Protein AF-A0A9D7DJP0-F1 (afdb_monomer)

Solvent-accessible surface area (backbone atoms only — not comparable to full-atom values): 9164 Å² total; per-residue (Å²): 122,48,80,48,80,41,56,18,75,50,43,49,43,42,67,31,44,52,49,51,53,54,61,50,58,82,46,69,90,54,54,75,46,81,46,74,53,59,46,40,63,46,63,61,54,50,49,52,38,52,51,29,46,72,71,71,41,86,41,62,68,62,51,50,53,52,50,52,54,54,51,52,31,42,50,71,71,42,70,82,45,60,65,61,53,50,52,54,49,52,53,50,54,51,51,50,56,60,66,70,45,70,83,82,72,83,75,58,67,60,60,53,51,56,53,48,53,57,45,72,77,41,78,82,67,90,51,82,72,58,61,59,59,50,58,69,54,58,77,65,64,82,78,77,87,81,84,87,83,83,85,135

Nearest PDB structures (foldseek):
  2cdq-assembly1_B  TM=8.335E-01  e=1.047E-03  Arabidopsis thaliana

Radius of gyration: 22.91 Å; Cα contacts (8 Å, |Δi|>4): 93; chains: 1; bounding box: 60×62×47 Å

Sequence (152 aa):
MKVFKFGGASVKDAAGVRNLAGVLRHFASDDLLIVVSAMGKTTNALEEVVWAHAEGRSTREMLERLRASHLSVLAEVAPVDVAAAAELVLHFDRLSAVLGKGPSGMSIGTTIRSFHRARLEHPDRGCASEAYRHSEHMDRCTHRGADGQHLP

Mean predicted aligned error: 12.78 Å

Secondary structure (DSSP, 8-state):
-EEEEE-GGGGSSHHHHHHHHHHHHTTTTS-EEEEEPPSTTHHHHHHHHHHHHHTT---HHHHHHHHHHHHHHHHHH-TT-HHHHHHHHHHHHHHHHHHHS---SSSHHHHHHHHHHHHHH-TT---HHHHHHHHHHHTTGGG---------

pLDDT: mean 79.16, std 23.85, range [32.12, 98.19]

Structure (mmCIF, N/CA/C/O backbone):
data_AF-A0A9D7DJP0-F1
#
_entry.id   AF-A0A9D7DJP0-F1
#
loop_
_atom_site.group_PDB
_atom_site.id
_atom_site.type_symbol
_atom_site.label_atom_id
_atom_site.label_alt_id
_atom_site.label_comp_id
_atom_site.label_asym_id
_atom_site.label_entity_id
_atom_site.label_seq_id
_atom_site.pdbx_PDB_ins_code
_atom_site.Cartn_x
_atom_site.Cartn_y
_atom_site.Cartn_z
_atom_site.occupancy
_atom_site.B_iso_or_equiv
_atom_site.auth_seq_id
_atom_site.auth_comp_id
_atom_site.auth_asym_id
_atom_site.auth_atom_id
_atom_site.pdbx_PDB_model_num
ATOM 1 N N . MET A 1 1 ? -13.789 17.279 16.043 1.00 91.44 1 MET A N 1
ATOM 2 C CA . MET A 1 1 ? -12.851 16.669 15.091 1.00 91.44 1 MET A CA 1
ATOM 3 C C . MET A 1 1 ? -11.490 16.407 15.723 1.00 91.44 1 MET A C 1
ATOM 5 O O . MET A 1 1 ? -10.846 17.347 16.179 1.00 91.44 1 MET A O 1
ATOM 9 N N . LYS A 1 2 ? -11.051 15.146 15.755 1.00 94.88 2 LYS A N 1
ATOM 10 C CA . LYS A 1 2 ? -9.689 14.721 16.110 1.00 94.88 2 LYS A CA 1
ATOM 11 C C . LYS A 1 2 ? -8.992 14.186 14.865 1.00 94.88 2 LYS A C 1
ATOM 13 O O . LYS A 1 2 ? -9.590 13.441 14.094 1.00 94.88 2 LYS A O 1
ATOM 18 N N . VAL A 1 3 ? -7.726 14.551 14.686 1.00 96.50 3 VAL A N 1
ATOM 19 C CA . VAL A 1 3 ? -6.928 14.138 13.527 1.00 96.50 3 VAL A CA 1
ATOM 20 C C . VAL A 1 3 ? -5.812 13.210 13.985 1.00 96.50 3 VAL A C 1
ATOM 22 O O . VAL A 1 3 ? -4.995 13.591 14.822 1.00 96.50 3 VAL A O 1
ATOM 25 N N . PHE A 1 4 ? -5.755 12.009 13.415 1.00 96.88 4 PHE A N 1
ATOM 26 C CA . PHE A 1 4 ? -4.680 11.046 13.644 1.00 96.88 4 PHE A CA 1
ATOM 27 C C . PHE A 1 4 ? -3.859 10.860 12.372 1.00 96.88 4 PHE A C 1
ATOM 29 O O . PHE A 1 4 ? -4.413 10.687 11.287 1.00 96.88 4 PHE A O 1
ATOM 36 N N . LYS A 1 5 ? -2.529 10.852 12.505 1.00 96.88 5 LYS A N 1
ATOM 37 C CA . LYS A 1 5 ? -1.609 10.521 11.414 1.00 96.88 5 LYS A CA 1
ATOM 38 C C . LYS A 1 5 ? -0.767 9.310 11.787 1.00 96.88 5 LYS A C 1
ATOM 40 O O . LYS A 1 5 ? -0.080 9.331 12.805 1.00 96.88 5 LYS A O 1
ATOM 45 N N . PHE A 1 6 ? -0.757 8.303 10.921 1.00 96.31 6 PHE A N 1
ATOM 46 C CA . PHE A 1 6 ? 0.048 7.095 11.082 1.00 96.31 6 PHE A CA 1
ATOM 47 C C . PHE A 1 6 ? 1.079 6.987 9.957 1.00 96.31 6 PHE A C 1
ATOM 49 O O . PHE A 1 6 ? 0.751 7.048 8.769 1.00 96.31 6 PHE A O 1
ATOM 56 N N . GLY A 1 7 ? 2.349 6.857 10.342 1.00 95.94 7 GLY A N 1
ATOM 57 C CA . GLY A 1 7 ? 3.448 6.624 9.406 1.00 95.94 7 GLY A CA 1
ATOM 58 C C . GLY A 1 7 ? 3.517 5.165 8.952 1.00 95.94 7 GLY A C 1
ATOM 59 O O . GLY A 1 7 ? 2.887 4.290 9.544 1.00 95.94 7 GLY A O 1
ATOM 60 N N . GLY A 1 8 ? 4.340 4.881 7.939 1.00 94.56 8 GLY A N 1
ATOM 61 C CA . GLY A 1 8 ? 4.431 3.539 7.349 1.00 94.56 8 GLY A CA 1
ATOM 62 C C . GLY A 1 8 ? 4.851 2.440 8.329 1.00 94.56 8 GLY A C 1
ATOM 63 O O . GLY A 1 8 ? 4.370 1.315 8.226 1.00 94.56 8 GLY A O 1
ATOM 64 N N . ALA A 1 9 ? 5.675 2.758 9.333 1.00 93.88 9 ALA A N 1
ATOM 65 C CA . ALA A 1 9 ? 6.072 1.801 10.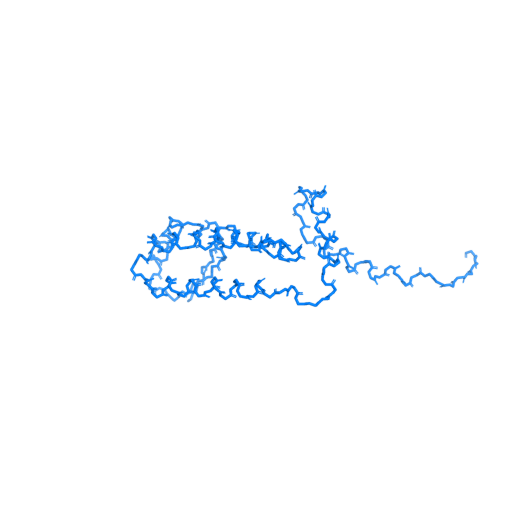367 1.00 93.88 9 ALA A CA 1
ATOM 66 C C . ALA A 1 9 ? 4.889 1.314 11.223 1.00 93.88 9 ALA A C 1
ATOM 68 O O . ALA A 1 9 ? 4.872 0.155 11.631 1.00 93.88 9 ALA A O 1
ATOM 69 N N . SER A 1 10 ? 3.899 2.179 11.465 1.00 94.88 10 SER A N 1
ATOM 70 C CA . SER A 1 10 ? 2.709 1.864 12.265 1.00 94.88 10 SER A CA 1
ATOM 71 C C . SER A 1 10 ? 1.730 0.943 11.538 1.00 94.88 10 SER A C 1
ATOM 73 O O . SER A 1 10 ? 0.914 0.301 12.184 1.00 94.88 10 SER A O 1
ATOM 75 N N . VAL A 1 11 ? 1.817 0.868 10.209 1.00 95.38 11 VAL A N 1
ATOM 76 C CA . VAL A 1 11 ? 0.925 0.068 9.357 1.00 95.38 11 VAL A CA 1
ATOM 77 C C . VAL A 1 11 ? 1.675 -1.003 8.565 1.00 95.38 11 VAL A C 1
ATOM 79 O O . VAL A 1 11 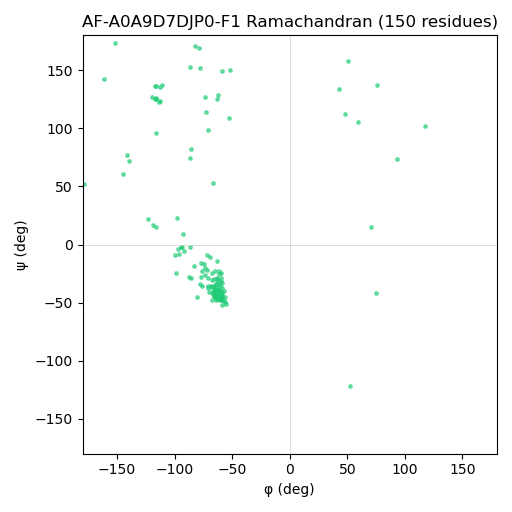? 1.138 -1.505 7.592 1.00 95.38 11 VAL A O 1
ATOM 82 N N . LYS A 1 12 ? 2.919 -1.340 8.947 1.00 95.12 12 LYS A N 1
ATOM 83 C CA . LYS A 1 12 ? 3.835 -2.192 8.159 1.00 95.12 12 LYS A CA 1
ATOM 84 C C . LYS A 1 12 ? 3.402 -3.658 8.014 1.00 95.12 12 LYS A C 1
ATOM 86 O O . LYS A 1 12 ? 3.873 -4.329 7.103 1.00 95.12 12 LYS A O 1
ATOM 91 N N . ASP A 1 13 ? 2.600 -4.151 8.951 1.00 97.56 13 ASP A N 1
ATOM 92 C CA . ASP A 1 13 ? 2.160 -5.539 9.058 1.00 97.56 13 ASP A CA 1
ATOM 93 C C . ASP A 1 13 ? 0.788 -5.612 9.749 1.00 97.56 13 ASP A C 1
ATOM 95 O O . ASP A 1 13 ? 0.259 -4.612 10.250 1.00 97.56 13 ASP A O 1
ATOM 99 N N . ALA A 1 14 ? 0.202 -6.809 9.783 1.00 97.81 14 ALA A N 1
ATOM 100 C CA . ALA A 1 14 ? -1.117 -7.028 10.359 1.00 97.81 14 ALA A CA 1
ATOM 101 C C . ALA A 1 14 ? -1.186 -6.688 11.858 1.00 97.81 14 ALA A C 1
ATOM 103 O O . ALA A 1 14 ? -2.209 -6.193 12.332 1.00 97.81 14 ALA A O 1
ATOM 104 N N . ALA A 1 15 ? -0.109 -6.912 12.617 1.00 97.88 15 ALA A N 1
ATOM 105 C CA . ALA A 1 15 ? -0.053 -6.536 14.028 1.00 97.88 15 ALA A CA 1
ATOM 106 C C . ALA A 1 15 ? -0.103 -5.009 14.199 1.00 97.88 15 ALA A C 1
ATOM 108 O O . ALA A 1 15 ? -0.870 -4.508 15.021 1.00 97.88 15 ALA A O 1
ATOM 109 N N . GLY A 1 16 ? 0.639 -4.261 13.378 1.00 97.12 16 GLY A N 1
ATOM 110 C CA . GLY A 1 16 ? 0.599 -2.800 13.332 1.00 97.12 16 GLY A CA 1
ATOM 111 C C . GLY A 1 16 ? -0.797 -2.263 13.017 1.00 97.12 16 GLY A C 1
ATOM 112 O O . GLY A 1 16 ? -1.313 -1.417 13.748 1.00 97.12 16 GLY A O 1
ATOM 113 N N . VAL A 1 17 ? -1.460 -2.821 12.000 1.00 97.12 17 VAL A N 1
ATOM 114 C CA . VAL A 1 17 ? -2.834 -2.438 11.628 1.00 97.12 17 VAL A CA 1
ATOM 115 C C . VAL A 1 17 ? -3.832 -2.735 12.757 1.00 97.12 17 VAL A C 1
ATOM 117 O O . VAL A 1 17 ? -4.653 -1.879 13.091 1.00 97.12 17 VAL A O 1
ATOM 120 N N . ARG A 1 18 ? -3.745 -3.905 13.408 1.00 97.81 18 ARG A N 1
ATOM 121 C CA . ARG A 1 18 ? -4.600 -4.248 14.562 1.00 97.81 18 ARG A CA 1
ATOM 122 C C . ARG A 1 18 ? -4.355 -3.319 15.754 1.00 97.81 18 ARG A C 1
ATOM 124 O O . ARG A 1 18 ? -5.314 -2.920 16.415 1.00 97.81 18 ARG A O 1
ATOM 131 N N . ASN A 1 19 ? -3.102 -2.940 16.008 1.00 97.19 19 ASN A N 1
ATOM 132 C CA . ASN A 1 19 ? -2.751 -1.988 17.063 1.00 97.19 19 ASN A CA 1
ATOM 133 C C . ASN A 1 19 ? -3.315 -0.596 16.773 1.00 97.19 19 ASN A C 1
ATOM 135 O O . ASN A 1 19 ? -3.918 0.012 17.655 1.00 97.19 19 ASN A O 1
ATOM 139 N N . LEU A 1 20 ? -3.183 -0.121 15.531 1.00 96.19 20 LEU A N 1
ATOM 140 C CA . LEU A 1 20 ? -3.787 1.127 15.072 1.00 96.19 20 LEU A CA 1
ATOM 141 C C . LEU A 1 20 ? -5.304 1.104 15.296 1.00 96.19 20 LEU A C 1
ATOM 143 O O . LEU A 1 20 ? -5.842 2.020 15.917 1.00 96.19 20 LEU A O 1
ATOM 147 N N . ALA A 1 21 ? -5.989 0.038 14.873 1.00 95.81 21 ALA A N 1
ATOM 148 C CA . ALA A 1 21 ? -7.422 -0.127 15.115 1.00 95.81 21 ALA A CA 1
ATOM 149 C C . ALA A 1 21 ? -7.757 -0.129 16.620 1.00 95.81 21 ALA A C 1
ATOM 151 O O . ALA A 1 21 ? -8.754 0.456 17.036 1.00 95.81 21 ALA A O 1
ATOM 152 N N . GLY A 1 22 ? -6.904 -0.735 17.452 1.00 96.94 22 GLY A N 1
ATOM 153 C CA . GLY A 1 22 ? -6.995 -0.683 18.911 1.00 96.94 22 GLY A CA 1
ATOM 154 C C . GLY A 1 22 ? -6.972 0.738 19.467 1.00 96.94 22 GLY A C 1
ATOM 155 O O . GLY A 1 22 ? -7.858 1.091 20.240 1.00 96.94 22 GLY A O 1
ATOM 156 N N . VAL A 1 23 ? -6.022 1.562 19.022 1.00 95.38 23 VAL A N 1
ATOM 157 C CA . VAL A 1 23 ? -5.933 2.978 19.411 1.00 95.38 23 VAL A CA 1
ATOM 158 C C . VAL A 1 23 ? -7.204 3.727 19.019 1.00 95.38 23 VAL A C 1
ATOM 160 O O . VAL A 1 23 ? -7.778 4.429 19.847 1.00 95.38 23 VAL A O 1
ATOM 163 N N . LEU A 1 24 ? -7.679 3.545 17.784 1.00 96.25 24 LEU A N 1
ATOM 164 C CA . LEU A 1 24 ? -8.854 4.257 17.276 1.00 96.25 24 LEU A CA 1
ATOM 165 C C . LEU A 1 24 ? -10.152 3.890 18.007 1.00 96.25 24 LEU A C 1
ATOM 167 O O . LEU A 1 24 ? -11.022 4.745 18.155 1.00 96.25 24 LEU A O 1
ATOM 171 N N . ARG A 1 25 ? -10.279 2.660 18.525 1.00 96.00 25 ARG A N 1
ATOM 172 C CA . ARG A 1 25 ? -11.458 2.242 19.306 1.00 96.00 25 ARG A CA 1
ATOM 173 C C . ARG A 1 25 ? -11.682 3.082 20.564 1.00 96.00 25 ARG A C 1
ATOM 175 O O . ARG A 1 25 ? -12.829 3.260 20.958 1.00 96.00 25 ARG A O 1
ATOM 182 N N . HIS A 1 26 ? -10.629 3.642 21.161 1.00 96.38 26 HIS A N 1
ATOM 183 C CA . HIS A 1 26 ? -10.761 4.543 22.314 1.00 96.38 26 HIS A CA 1
ATOM 184 C C . HIS A 1 26 ? -11.401 5.896 21.969 1.00 96.38 26 HIS A C 1
ATOM 186 O O . HIS A 1 26 ? -11.759 6.647 22.871 1.00 96.38 26 HIS A O 1
ATOM 192 N N . PHE A 1 27 ? -11.561 6.193 20.679 1.00 95.75 27 PHE A N 1
ATOM 193 C CA . PHE A 1 27 ? -12.105 7.446 20.166 1.00 95.75 27 PHE A CA 1
ATOM 194 C C . PHE A 1 27 ? -13.333 7.213 19.272 1.00 95.75 27 PHE A C 1
ATOM 196 O O . PHE A 1 27 ? -13.671 8.059 18.453 1.00 95.75 27 PHE A O 1
ATOM 203 N N . ALA A 1 28 ? -14.011 6.066 19.408 1.00 90.81 28 ALA A N 1
ATOM 204 C CA . ALA A 1 28 ? -15.113 5.670 18.526 1.00 90.81 28 ALA A CA 1
ATOM 205 C C . ALA A 1 28 ? -16.328 6.624 18.550 1.00 90.81 28 ALA A C 1
ATOM 207 O O . ALA A 1 28 ? -17.104 6.636 17.600 1.00 90.81 28 ALA A O 1
ATOM 208 N N . SER A 1 29 ? -16.502 7.407 19.620 1.00 94.81 29 SER A N 1
ATOM 209 C CA . SER A 1 29 ? -17.557 8.425 19.745 1.00 94.81 29 SER A CA 1
ATOM 210 C C . SER A 1 29 ? -17.131 9.820 19.280 1.00 94.81 29 SER A C 1
ATOM 212 O O . SER A 1 29 ? -17.943 10.742 19.301 1.00 94.81 29 SER A O 1
ATOM 214 N N . ASP A 1 30 ? -15.859 10.006 18.926 1.00 95.56 30 ASP A N 1
ATOM 215 C CA . ASP A 1 30 ? -15.355 11.274 18.418 1.00 95.56 30 ASP A CA 1
ATOM 216 C C . ASP A 1 30 ? -15.553 11.368 16.901 1.00 95.56 30 ASP A C 1
ATOM 218 O O . ASP A 1 30 ? -15.527 10.383 16.170 1.00 95.56 30 ASP A O 1
ATOM 222 N N . ASP A 1 31 ? -15.672 12.595 16.411 1.00 96.50 31 ASP A N 1
ATOM 223 C CA . ASP A 1 31 ? -15.524 12.902 14.992 1.00 96.50 31 ASP A CA 1
ATOM 224 C C . ASP A 1 31 ? -14.037 12.791 14.594 1.00 96.50 31 ASP A C 1
ATOM 226 O O . ASP A 1 31 ? -13.210 13.557 15.107 1.00 96.50 31 ASP A O 1
ATOM 230 N N . LEU A 1 32 ? -13.690 11.825 13.733 1.00 96.44 32 LEU A N 1
ATOM 231 C CA . LEU A 1 32 ? -12.312 11.428 13.414 1.00 96.44 32 LEU A CA 1
ATOM 232 C C . LEU A 1 32 ? -11.925 11.684 11.949 1.00 96.44 32 LEU A C 1
ATOM 234 O O . LEU A 1 32 ? -12.625 11.276 11.028 1.00 96.44 32 LEU A O 1
ATOM 238 N N . LEU A 1 33 ? -10.719 12.223 11.742 1.00 96.75 33 LEU A N 1
ATOM 239 C CA . LEU A 1 33 ? -10.001 12.212 10.464 1.00 96.75 33 LEU A CA 1
ATOM 240 C C . LEU A 1 33 ? -8.710 11.397 10.609 1.00 96.75 33 LEU A C 1
ATOM 242 O O . LEU A 1 33 ? -7.887 11.673 11.483 1.00 96.75 33 LEU A O 1
ATOM 246 N N . ILE A 1 34 ? -8.510 10.411 9.735 1.00 96.50 34 ILE A N 1
ATOM 247 C CA . ILE A 1 34 ? -7.353 9.511 9.780 1.00 96.50 34 ILE A CA 1
ATOM 248 C C . ILE A 1 34 ? -6.527 9.684 8.507 1.00 96.50 34 ILE A C 1
ATOM 250 O O . ILE A 1 34 ? -7.032 9.534 7.399 1.00 96.50 34 ILE A O 1
ATOM 254 N N . VAL A 1 35 ? -5.237 9.966 8.674 1.00 97.38 35 VAL A N 1
ATOM 255 C CA . VAL A 1 35 ? -4.260 10.079 7.589 1.00 97.38 35 VAL A CA 1
ATOM 256 C C . VAL A 1 35 ? -3.250 8.945 7.717 1.00 97.38 35 VAL A C 1
ATOM 258 O O . VAL A 1 35 ? -2.563 8.825 8.732 1.00 97.38 35 VAL A O 1
ATOM 261 N N . VAL A 1 36 ? -3.121 8.126 6.676 1.00 96.38 36 VAL A N 1
ATOM 262 C CA . VAL A 1 36 ? -2.171 7.006 6.631 1.00 96.38 36 VAL A CA 1
ATOM 263 C C . VAL A 1 36 ? -1.147 7.216 5.522 1.00 96.38 36 VAL A C 1
ATOM 265 O O . VAL A 1 36 ? -1.478 7.639 4.419 1.00 96.38 36 VAL A O 1
ATOM 268 N N . SER A 1 37 ? 0.122 6.950 5.828 1.00 96.31 37 SER A N 1
ATOM 269 C CA . SER A 1 37 ? 1.168 6.804 4.807 1.00 96.31 37 SER A CA 1
ATOM 270 C C . SER A 1 37 ? 1.161 5.391 4.215 1.00 96.31 37 SER A C 1
ATOM 272 O O . SER A 1 37 ? 0.496 4.498 4.737 1.00 96.31 37 SER A O 1
ATOM 274 N N . ALA A 1 38 ? 1.933 5.174 3.147 1.00 95.94 38 ALA A N 1
ATOM 275 C CA . ALA A 1 38 ? 2.114 3.845 2.568 1.00 95.94 38 ALA A CA 1
ATOM 276 C C . ALA A 1 38 ? 2.697 2.847 3.588 1.00 95.94 38 ALA A C 1
ATOM 278 O O . ALA A 1 38 ? 3.475 3.217 4.470 1.00 95.94 38 ALA A O 1
ATOM 279 N N . MET A 1 39 ? 2.335 1.573 3.440 1.00 94.81 39 MET A N 1
ATOM 280 C CA . MET A 1 39 ? 2.711 0.492 4.350 1.00 94.81 39 MET A CA 1
ATOM 281 C C . MET A 1 39 ? 4.227 0.254 4.390 1.00 94.81 39 MET A C 1
ATOM 283 O O . MET A 1 39 ? 4.845 -0.011 3.362 1.00 94.81 39 MET A O 1
ATOM 287 N N . GLY A 1 40 ? 4.844 0.285 5.574 1.00 93.06 40 GLY A N 1
ATOM 288 C CA . GLY A 1 40 ? 6.253 -0.077 5.755 1.00 93.06 40 GLY A CA 1
ATOM 289 C C . GLY A 1 40 ? 7.201 0.677 4.811 1.00 93.06 40 GLY A C 1
ATOM 290 O O . GLY A 1 40 ? 7.250 1.903 4.820 1.00 93.06 40 GLY A O 1
ATOM 291 N N . LYS A 1 41 ? 7.963 -0.068 3.999 1.00 94.38 41 LYS A N 1
ATOM 292 C CA . LYS A 1 41 ? 8.902 0.464 2.990 1.00 94.38 41 LYS A CA 1
ATOM 293 C C . LYS A 1 41 ? 8.316 0.487 1.568 1.00 94.38 41 LYS A C 1
ATOM 295 O O . LYS A 1 41 ? 9.073 0.480 0.602 1.00 94.38 41 LYS A O 1
ATOM 300 N N . THR A 1 42 ? 6.988 0.503 1.426 1.00 96.88 42 THR A N 1
ATOM 301 C CA . THR A 1 42 ? 6.314 0.450 0.115 1.00 96.88 42 THR A CA 1
ATOM 302 C C . THR A 1 42 ? 6.756 1.579 -0.814 1.00 96.88 42 THR A C 1
ATOM 304 O O . THR A 1 42 ? 7.005 1.316 -1.984 1.00 96.88 42 THR A O 1
ATOM 307 N N . THR A 1 43 ? 6.944 2.804 -0.307 1.00 96.69 43 THR A N 1
ATOM 308 C CA . THR A 1 43 ? 7.443 3.922 -1.127 1.00 96.69 43 THR A CA 1
ATOM 309 C C . THR A 1 43 ? 8.818 3.620 -1.722 1.00 96.69 43 THR A C 1
ATOM 311 O O . THR A 1 43 ? 8.988 3.740 -2.927 1.00 96.69 43 THR A O 1
ATOM 314 N N . ASN A 1 44 ? 9.767 3.133 -0.916 1.00 96.38 44 ASN A N 1
ATOM 315 C CA . ASN A 1 44 ? 11.111 2.791 -1.391 1.00 96.38 44 ASN A CA 1
ATOM 316 C C . ASN A 1 44 ? 11.069 1.670 -2.442 1.00 96.38 44 ASN A C 1
ATOM 318 O O . ASN A 1 44 ? 11.750 1.741 -3.457 1.00 96.38 44 ASN A O 1
ATOM 322 N N . ALA A 1 45 ? 10.241 0.648 -2.220 1.00 96.94 45 ALA A N 1
ATOM 323 C CA . ALA A 1 45 ? 10.084 -0.445 -3.176 1.00 96.94 45 ALA A CA 1
ATOM 324 C C . ALA A 1 45 ? 9.447 0.028 -4.498 1.00 96.94 45 ALA A C 1
ATOM 326 O O . ALA A 1 45 ? 9.829 -0.432 -5.570 1.00 96.94 45 ALA A O 1
ATOM 327 N N . LEU A 1 46 ? 8.504 0.972 -4.447 1.00 97.25 46 LEU A N 1
ATOM 328 C CA . LEU A 1 46 ? 7.945 1.591 -5.651 1.00 97.25 46 LEU A CA 1
ATOM 329 C C . LEU A 1 46 ? 8.971 2.476 -6.371 1.00 97.25 46 LEU A C 1
ATOM 331 O O . LEU A 1 46 ? 8.990 2.483 -7.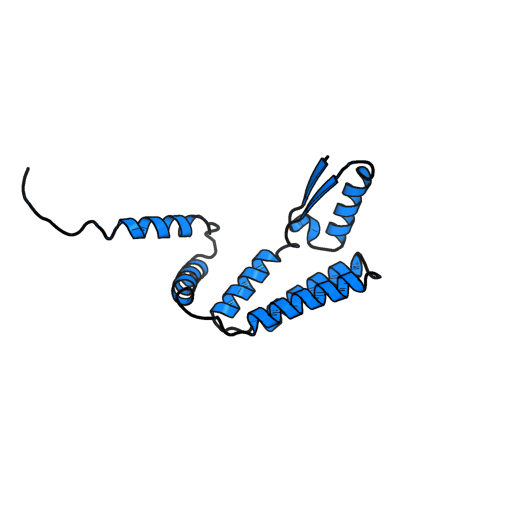599 1.00 97.25 46 LEU A O 1
ATOM 335 N N . GLU A 1 47 ? 9.854 3.171 -5.649 1.00 97.00 47 GLU A N 1
ATOM 336 C CA . GLU A 1 47 ? 10.986 3.875 -6.264 1.00 97.00 47 GLU A CA 1
ATOM 337 C C . GLU A 1 47 ? 11.883 2.896 -7.034 1.00 97.00 47 GLU A C 1
ATOM 339 O O . GLU A 1 47 ? 12.206 3.149 -8.192 1.00 97.00 47 GLU A O 1
ATOM 344 N N . GLU A 1 48 ? 12.230 1.746 -6.448 1.00 96.00 48 GLU A N 1
ATOM 345 C CA . GLU A 1 48 ? 13.008 0.694 -7.124 1.00 96.00 48 GLU A CA 1
ATOM 346 C C . GLU A 1 48 ? 12.316 0.178 -8.397 1.00 96.00 48 GLU A C 1
ATOM 348 O O . GLU A 1 48 ? 12.971 0.007 -9.429 1.00 96.00 48 GLU A O 1
ATOM 353 N N . VAL A 1 49 ? 10.990 -0.000 -8.361 1.00 96.25 49 VAL A N 1
ATOM 354 C CA . VAL A 1 49 ? 10.183 -0.369 -9.537 1.00 96.25 49 VAL A CA 1
ATOM 355 C C . VAL A 1 49 ? 10.282 0.690 -10.636 1.00 96.25 49 VAL A C 1
ATOM 357 O O . VAL A 1 49 ? 10.472 0.342 -11.803 1.00 96.25 49 VAL A O 1
ATOM 360 N N . VAL A 1 50 ? 10.172 1.972 -10.281 1.00 95.19 50 VAL A N 1
ATOM 361 C CA . VAL A 1 50 ? 10.278 3.085 -11.235 1.00 95.19 50 VAL A CA 1
ATOM 362 C C . VAL A 1 50 ? 11.672 3.133 -11.861 1.00 95.19 50 VAL A C 1
ATOM 364 O O . VAL A 1 50 ? 11.783 3.278 -13.079 1.00 95.19 50 VAL A O 1
ATOM 367 N N . TRP A 1 51 ? 12.734 2.953 -11.070 1.00 92.75 51 TRP A N 1
ATOM 368 C CA . TRP A 1 51 ? 14.101 2.913 -11.596 1.00 92.75 51 TRP A CA 1
ATOM 369 C C . TRP A 1 51 ? 14.310 1.744 -12.553 1.00 92.75 51 TRP A C 1
ATOM 371 O O . TRP A 1 51 ? 14.814 1.937 -13.657 1.00 92.75 51 TRP A O 1
ATOM 381 N N . ALA A 1 52 ? 13.872 0.544 -12.171 1.00 93.62 52 ALA A N 1
ATOM 382 C CA . ALA A 1 52 ? 13.969 -0.626 -13.032 1.00 93.62 52 ALA A CA 1
ATOM 383 C C . ALA A 1 52 ? 13.219 -0.422 -14.357 1.00 93.62 52 ALA A C 1
ATOM 385 O O . ALA A 1 52 ? 13.772 -0.710 -15.416 1.00 93.62 52 ALA A O 1
ATOM 386 N N . HIS A 1 53 ? 12.009 0.145 -14.316 1.00 93.38 53 HIS A N 1
ATOM 387 C CA . HIS A 1 53 ? 11.245 0.480 -15.522 1.00 93.38 53 HIS A CA 1
ATOM 388 C C . HIS A 1 53 ? 11.982 1.482 -16.419 1.00 93.38 53 HIS A C 1
ATOM 390 O O . HIS A 1 53 ? 12.113 1.247 -17.620 1.00 93.38 53 HIS A O 1
ATOM 396 N N . ALA A 1 54 ? 12.529 2.554 -15.839 1.00 90.62 54 ALA A N 1
ATOM 397 C CA . ALA A 1 54 ? 13.280 3.574 -16.572 1.00 90.62 54 ALA A CA 1
ATOM 398 C C . ALA A 1 54 ? 14.559 3.023 -17.233 1.00 90.62 54 ALA A C 1
ATOM 400 O O . ALA A 1 54 ? 14.996 3.524 -18.272 1.00 90.62 54 ALA A O 1
ATOM 401 N N . GLU A 1 55 ? 15.151 1.981 -16.650 1.00 91.06 55 GLU A N 1
ATOM 402 C CA . GLU A 1 55 ? 16.322 1.274 -17.174 1.00 91.06 55 GLU A CA 1
ATOM 403 C C . GLU A 1 55 ? 15.967 0.151 -18.162 1.00 91.06 55 GLU A C 1
ATOM 405 O O . GLU A 1 55 ? 16.864 -0.498 -18.699 1.00 91.06 55 GLU A O 1
ATOM 410 N N . GLY A 1 56 ? 14.677 -0.100 -18.409 1.00 89.06 56 GLY A N 1
ATOM 411 C CA . GLY A 1 56 ? 14.216 -1.221 -19.230 1.00 89.06 56 GLY A CA 1
ATOM 412 C C . GLY A 1 56 ? 14.413 -2.591 -18.569 1.00 89.06 56 GLY A C 1
ATOM 413 O O . GLY A 1 56 ? 14.341 -3.616 -19.247 1.00 89.06 56 GLY A O 1
ATOM 414 N N . ARG A 1 57 ? 14.664 -2.632 -17.254 1.00 92.69 57 ARG A N 1
ATOM 415 C CA . ARG A 1 57 ? 14.707 -3.868 -16.467 1.00 92.69 57 ARG A CA 1
ATOM 416 C C . ARG A 1 57 ? 13.292 -4.357 -16.166 1.00 92.69 57 ARG A C 1
ATOM 418 O O . ARG A 1 57 ? 12.345 -3.583 -16.044 1.00 92.69 57 ARG A O 1
ATOM 425 N N . SER A 1 58 ? 13.158 -5.671 -16.001 1.00 93.69 58 SER A N 1
ATOM 426 C CA . SER A 1 58 ? 11.889 -6.284 -15.603 1.00 93.69 58 SER A CA 1
ATOM 427 C C . SER A 1 58 ? 11.457 -5.800 -14.215 1.00 93.69 58 SER A C 1
ATOM 429 O O . SER A 1 58 ? 12.218 -5.889 -13.253 1.00 93.69 58 SER A O 1
ATOM 431 N N . THR A 1 59 ? 10.211 -5.336 -14.103 1.00 96.31 59 THR A N 1
ATOM 432 C CA . THR A 1 59 ? 9.584 -4.914 -12.837 1.00 96.31 59 THR A CA 1
ATOM 433 C C . THR A 1 59 ? 8.728 -5.997 -12.187 1.00 96.31 59 THR A C 1
ATOM 435 O O . THR A 1 59 ? 8.277 -5.831 -11.054 1.00 96.31 59 THR A O 1
ATOM 438 N N . ARG A 1 60 ? 8.508 -7.119 -12.886 1.00 94.56 60 ARG A N 1
ATOM 439 C CA . ARG A 1 60 ? 7.518 -8.140 -12.519 1.00 94.56 60 ARG A CA 1
ATOM 440 C C . ARG A 1 60 ? 7.714 -8.676 -11.103 1.00 94.56 60 ARG A C 1
ATOM 442 O O . ARG A 1 60 ? 6.773 -8.677 -10.324 1.00 94.56 60 ARG A O 1
ATOM 449 N N . GLU A 1 61 ? 8.924 -9.107 -10.761 1.00 96.12 61 GLU A N 1
ATOM 450 C CA . GLU A 1 61 ? 9.192 -9.708 -9.449 1.00 96.12 61 GLU A CA 1
ATOM 451 C C . GLU A 1 61 ? 9.019 -8.700 -8.302 1.00 96.12 61 GLU A C 1
ATOM 453 O O . GLU A 1 61 ? 8.445 -9.027 -7.266 1.00 96.12 61 GLU A O 1
ATOM 458 N N . MET A 1 62 ? 9.453 -7.451 -8.501 1.00 96.94 62 MET A N 1
ATOM 459 C CA . MET A 1 62 ? 9.297 -6.382 -7.508 1.00 96.94 62 MET A CA 1
ATOM 460 C C . MET A 1 62 ? 7.818 -6.079 -7.236 1.00 96.94 62 MET A C 1
ATOM 462 O O . MET A 1 62 ? 7.414 -5.956 -6.078 1.00 96.94 62 MET A O 1
ATOM 466 N N . LEU A 1 63 ? 6.998 -6.026 -8.291 1.00 96.94 63 LEU A N 1
ATOM 467 C CA . LEU A 1 63 ? 5.552 -5.849 -8.164 1.00 96.94 63 LEU A CA 1
ATOM 468 C C . LEU A 1 63 ? 4.879 -7.040 -7.485 1.00 96.94 63 LEU A C 1
ATOM 470 O O . LEU A 1 63 ? 4.065 -6.831 -6.591 1.00 96.94 63 LEU A O 1
ATOM 474 N N . GLU A 1 64 ? 5.230 -8.274 -7.854 1.00 97.19 64 GLU A N 1
ATOM 475 C CA . GLU A 1 64 ? 4.640 -9.465 -7.232 1.00 97.19 64 GLU A CA 1
ATOM 476 C C . GLU A 1 64 ? 4.984 -9.561 -5.741 1.00 97.19 64 GLU A C 1
ATOM 478 O O . GLU A 1 64 ? 4.128 -9.911 -4.931 1.00 97.19 64 GLU A O 1
ATOM 483 N N . ARG A 1 65 ? 6.197 -9.163 -5.334 1.00 97.50 65 ARG A N 1
ATOM 484 C CA . ARG A 1 65 ? 6.563 -9.081 -3.910 1.00 97.50 65 ARG A CA 1
ATOM 485 C C . ARG A 1 65 ? 5.725 -8.047 -3.160 1.00 97.50 65 ARG A C 1
ATOM 487 O O . ARG A 1 65 ? 5.255 -8.331 -2.056 1.00 97.50 65 ARG A O 1
ATOM 494 N N . LEU A 1 66 ? 5.514 -6.868 -3.750 1.00 97.62 66 LEU A N 1
ATOM 495 C CA . LEU A 1 66 ? 4.636 -5.846 -3.177 1.00 97.62 66 LEU A CA 1
ATOM 496 C C . LEU A 1 66 ? 3.197 -6.354 -3.068 1.00 97.62 66 LEU A C 1
ATOM 498 O O . LEU A 1 66 ? 2.591 -6.235 -2.002 1.00 97.62 66 LEU A O 1
ATOM 502 N N . ARG A 1 67 ? 2.681 -6.975 -4.129 1.00 97.75 67 ARG A N 1
ATOM 503 C CA . ARG A 1 67 ? 1.336 -7.550 -4.183 1.00 97.75 67 ARG A CA 1
ATOM 504 C C . ARG A 1 67 ? 1.128 -8.613 -3.112 1.00 97.75 67 ARG A C 1
ATOM 506 O O . ARG A 1 67 ? 0.186 -8.507 -2.330 1.00 97.75 67 ARG A O 1
ATOM 513 N N . ALA A 1 68 ? 2.029 -9.589 -3.029 1.00 97.69 68 ALA A N 1
ATOM 514 C CA . ALA A 1 68 ? 1.966 -10.662 -2.044 1.00 97.69 68 ALA A CA 1
ATOM 515 C C . ALA A 1 68 ? 2.003 -10.120 -0.608 1.00 97.69 68 ALA A C 1
ATOM 517 O O . ALA A 1 68 ? 1.211 -10.543 0.231 1.00 97.69 68 ALA A O 1
ATOM 518 N N . SER A 1 69 ? 2.867 -9.136 -0.332 1.00 97.19 69 SER A N 1
ATOM 519 C CA . SER A 1 69 ? 2.944 -8.512 0.992 1.00 97.19 69 SER A CA 1
ATOM 520 C C . SER A 1 69 ? 1.639 -7.813 1.389 1.00 97.19 69 SER A C 1
ATOM 522 O O . SER A 1 69 ? 1.196 -7.981 2.524 1.00 97.19 69 SER A O 1
ATOM 524 N N . HIS A 1 70 ? 1.005 -7.062 0.483 1.00 97.62 70 HIS A N 1
ATOM 525 C CA . HIS A 1 70 ? -0.256 -6.375 0.783 1.00 97.62 70 HIS A CA 1
ATOM 526 C C . HIS A 1 70 ? -1.422 -7.359 0.938 1.00 97.62 70 HIS A C 1
ATOM 528 O O . HIS A 1 70 ? -2.212 -7.216 1.869 1.00 97.62 70 HIS A O 1
ATOM 534 N N . LEU A 1 71 ? -1.500 -8.388 0.085 1.00 97.81 71 LEU A N 1
ATOM 535 C CA . LEU A 1 71 ? -2.520 -9.435 0.201 1.00 97.81 71 LEU A CA 1
ATOM 536 C C . LEU A 1 71 ? -2.380 -10.235 1.499 1.00 97.81 71 LEU A C 1
ATOM 538 O O . LEU A 1 71 ? -3.389 -10.533 2.128 1.00 97.81 71 LEU A O 1
ATOM 542 N N . SER A 1 72 ? -1.151 -10.533 1.934 1.00 97.56 72 SER A N 1
ATOM 543 C CA . SER A 1 72 ? -0.903 -11.213 3.211 1.00 97.56 72 SER A CA 1
ATOM 544 C C . SER A 1 72 ? -1.439 -10.403 4.390 1.00 97.56 72 SER A C 1
ATOM 546 O O . SER A 1 72 ? -2.143 -10.945 5.238 1.00 97.56 72 SER A O 1
ATOM 548 N N . VAL A 1 73 ? -1.148 -9.098 4.434 1.00 97.81 73 VAL A N 1
ATOM 549 C CA . VAL A 1 73 ? -1.647 -8.225 5.507 1.00 97.81 73 VAL A CA 1
ATOM 550 C C . VAL A 1 73 ? -3.168 -8.134 5.462 1.00 97.81 73 VAL A C 1
ATOM 552 O O . VAL A 1 73 ? -3.808 -8.262 6.503 1.00 97.81 73 VAL A O 1
ATOM 555 N N . LEU A 1 74 ? -3.757 -7.966 4.275 1.00 97.56 74 LEU A N 1
ATOM 556 C CA . LEU A 1 74 ? -5.207 -7.888 4.117 1.00 97.56 74 LEU A CA 1
ATOM 557 C C . LEU A 1 74 ? -5.905 -9.174 4.577 1.00 97.56 74 LEU A C 1
ATOM 559 O O . LEU A 1 74 ? -6.852 -9.101 5.355 1.00 97.56 74 LEU A O 1
ATOM 563 N N . ALA A 1 75 ? -5.409 -10.339 4.157 1.00 97.44 75 ALA A N 1
ATOM 564 C CA . ALA A 1 75 ? -5.961 -11.635 4.546 1.00 97.44 75 ALA A CA 1
ATOM 565 C C . ALA A 1 75 ? -5.935 -11.842 6.068 1.00 97.44 75 ALA A C 1
ATOM 567 O O . ALA A 1 75 ? -6.829 -12.462 6.634 1.00 97.44 75 ALA A O 1
ATOM 568 N N . GLU A 1 76 ? -4.934 -11.292 6.749 1.00 97.94 76 GLU A N 1
ATOM 569 C CA . GLU A 1 76 ? -4.820 -11.369 8.200 1.00 97.94 76 GLU A CA 1
ATOM 570 C C . GLU A 1 76 ? -5.761 -10.421 8.959 1.00 97.94 76 GLU A C 1
ATOM 572 O O . GLU A 1 76 ? -6.211 -10.753 10.061 1.00 97.94 76 GLU A O 1
ATOM 577 N N . VAL A 1 77 ? -6.016 -9.219 8.434 1.00 97.25 77 VAL A N 1
ATOM 578 C CA . VAL A 1 77 ? -6.789 -8.182 9.148 1.00 97.25 77 VAL A CA 1
ATOM 579 C C . VAL A 1 77 ? -8.254 -8.122 8.726 1.00 97.25 77 VAL A C 1
ATOM 581 O O . VAL A 1 77 ? -9.086 -7.681 9.515 1.00 97.25 77 VAL A O 1
ATOM 584 N N . ALA A 1 78 ? -8.570 -8.581 7.517 1.00 96.25 78 ALA A N 1
ATOM 585 C CA . ALA A 1 78 ? -9.906 -8.579 6.934 1.00 96.25 78 ALA A CA 1
ATOM 586 C C . ALA A 1 78 ? -10.136 -9.835 6.056 1.00 96.25 78 ALA A C 1
ATOM 588 O O . ALA A 1 78 ? -10.413 -9.717 4.864 1.00 96.25 78 ALA A O 1
ATOM 589 N N . PRO A 1 79 ? -10.050 -11.056 6.624 1.00 95.00 79 PRO A N 1
ATOM 590 C CA . PRO A 1 79 ? -10.097 -12.317 5.866 1.00 95.00 79 PRO A CA 1
ATOM 591 C C . PRO A 1 79 ? -11.385 -12.540 5.061 1.00 95.00 79 PRO A C 1
ATOM 593 O O . PRO A 1 79 ? -11.388 -13.305 4.103 1.00 95.00 79 PRO A O 1
ATOM 596 N N . VAL A 1 80 ? -12.488 -11.906 5.466 1.00 96.50 80 VAL A N 1
ATOM 597 C CA . VAL A 1 80 ? -13.804 -12.037 4.818 1.00 96.50 80 VAL A CA 1
ATOM 598 C C . VAL A 1 80 ? -14.096 -10.911 3.824 1.00 96.50 80 VAL A C 1
ATOM 600 O O . VAL A 1 80 ? -15.130 -10.936 3.160 1.00 96.50 80 VAL A O 1
ATOM 603 N N . ASP A 1 81 ? -13.204 -9.924 3.707 1.00 96.75 81 ASP A N 1
ATOM 604 C CA . ASP A 1 81 ? -13.389 -8.773 2.827 1.00 96.75 81 ASP A CA 1
ATOM 605 C C . ASP A 1 81 ? -12.884 -9.076 1.411 1.00 96.75 81 ASP A C 1
ATOM 607 O O . ASP A 1 81 ? -11.820 -8.644 0.958 1.00 96.75 81 ASP A O 1
ATOM 611 N N . VAL A 1 82 ? -13.678 -9.879 0.704 1.00 95.44 82 VAL A N 1
ATOM 612 C CA . VAL A 1 82 ? -13.403 -10.277 -0.681 1.00 95.44 82 VAL A CA 1
ATOM 613 C C . VAL A 1 82 ? -13.393 -9.063 -1.616 1.00 95.44 82 VAL A C 1
ATOM 615 O O . VAL A 1 82 ? -12.634 -9.044 -2.583 1.00 95.44 82 VAL A O 1
ATOM 618 N N . ALA A 1 83 ? -14.198 -8.037 -1.319 1.00 97.44 83 ALA A N 1
ATOM 619 C CA . ALA A 1 83 ? -14.262 -6.818 -2.117 1.00 97.44 83 ALA A CA 1
ATOM 620 C C . ALA A 1 83 ? -12.950 -6.027 -2.027 1.00 97.44 83 ALA A C 1
ATOM 622 O O . ALA A 1 83 ? -12.375 -5.690 -3.061 1.00 97.44 83 ALA A O 1
ATOM 623 N N . ALA A 1 84 ? -12.421 -5.810 -0.818 1.00 96.44 84 ALA A N 1
ATOM 624 C CA . ALA A 1 84 ? -11.126 -5.158 -0.637 1.00 96.44 84 ALA A CA 1
ATOM 625 C C . ALA A 1 84 ? -9.986 -5.949 -1.295 1.00 96.44 84 ALA A C 1
ATOM 627 O O . ALA A 1 84 ? -9.089 -5.358 -1.898 1.00 96.44 84 ALA A O 1
ATOM 628 N N . ALA A 1 85 ? -10.023 -7.284 -1.222 1.00 96.88 85 ALA A N 1
ATOM 629 C CA . ALA A 1 85 ? -9.016 -8.126 -1.865 1.00 96.88 85 ALA A CA 1
ATOM 630 C C . ALA A 1 85 ? -9.062 -8.010 -3.395 1.00 96.88 85 ALA A C 1
ATOM 632 O O . ALA A 1 85 ? -8.012 -7.897 -4.035 1.00 96.88 85 ALA A O 1
ATOM 633 N N . ALA A 1 86 ? -10.263 -7.988 -3.978 1.00 97.50 86 ALA A N 1
ATOM 634 C CA . ALA A 1 86 ? -10.456 -7.793 -5.409 1.00 97.50 86 ALA A CA 1
ATOM 635 C C . ALA A 1 86 ? -9.981 -6.403 -5.867 1.00 97.50 86 ALA A C 1
ATOM 637 O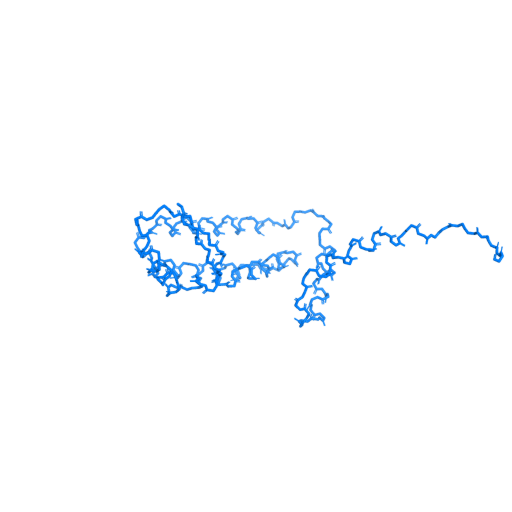 O . ALA A 1 86 ? -9.210 -6.310 -6.820 1.00 97.50 86 ALA A O 1
ATOM 638 N N . GLU A 1 87 ? -10.363 -5.337 -5.160 1.00 98.19 87 GLU A N 1
ATOM 639 C CA . GLU A 1 87 ? -9.912 -3.964 -5.441 1.00 98.19 87 GLU A CA 1
ATOM 640 C C . GLU A 1 87 ? -8.384 -3.837 -5.368 1.00 98.19 87 GLU A C 1
ATOM 642 O O . GLU A 1 87 ? -7.749 -3.273 -6.261 1.00 98.19 87 GLU A O 1
ATOM 647 N N . LEU A 1 88 ? -7.760 -4.432 -4.347 1.00 97.56 88 LEU A N 1
ATOM 648 C CA . LEU A 1 88 ? -6.306 -4.437 -4.212 1.00 97.56 88 LEU A CA 1
ATOM 649 C C . LEU A 1 88 ? -5.628 -5.120 -5.407 1.00 97.56 88 LEU A C 1
ATOM 651 O O . LEU A 1 88 ? -4.639 -4.605 -5.932 1.00 97.56 88 LEU A O 1
ATOM 655 N N . VAL A 1 89 ? -6.165 -6.253 -5.869 1.00 97.81 89 VAL A N 1
ATOM 656 C CA . VAL A 1 89 ? -5.679 -6.927 -7.081 1.00 97.81 89 VAL A CA 1
ATOM 657 C C . VAL A 1 89 ? -5.825 -6.027 -8.309 1.00 97.81 89 VAL A C 1
ATOM 659 O O . VAL A 1 89 ? -4.849 -5.860 -9.037 1.00 97.81 89 VAL A O 1
ATOM 662 N N . LEU A 1 90 ? -6.978 -5.383 -8.496 1.00 97.81 90 LEU A N 1
ATOM 663 C CA . LEU A 1 90 ? -7.215 -4.474 -9.622 1.00 97.81 90 LEU A CA 1
ATOM 664 C C . LEU A 1 90 ? -6.249 -3.281 -9.629 1.00 97.81 90 LEU A C 1
ATOM 666 O O . LEU A 1 90 ? -5.807 -2.841 -10.695 1.00 97.81 90 LEU A O 1
ATOM 670 N N . HIS A 1 91 ? -5.878 -2.760 -8.458 1.00 97.81 91 HIS A N 1
ATOM 671 C CA . HIS A 1 91 ? -4.862 -1.715 -8.356 1.00 97.81 91 HIS A CA 1
ATOM 672 C C . HIS A 1 91 ? -3.484 -2.190 -8.831 1.00 97.81 91 HIS A C 1
ATOM 674 O O . HIS A 1 91 ? -2.817 -1.458 -9.570 1.00 97.81 91 HIS A O 1
ATOM 680 N N . PHE A 1 92 ? -3.070 -3.408 -8.467 1.00 97.50 92 PHE A N 1
ATOM 681 C CA . PHE A 1 92 ? -1.818 -3.987 -8.962 1.00 97.50 92 PHE A CA 1
ATOM 682 C C . PHE A 1 92 ? -1.872 -4.277 -10.463 1.00 97.50 92 PHE A C 1
ATOM 684 O O . PHE A 1 92 ? -0.925 -3.933 -11.166 1.00 97.50 92 PHE A O 1
ATOM 691 N N . ASP A 1 93 ? -2.987 -4.794 -10.979 1.00 96.62 93 ASP A N 1
ATOM 692 C CA . ASP A 1 93 ? -3.162 -5.035 -12.415 1.00 96.62 93 ASP A CA 1
ATOM 693 C C . ASP A 1 93 ? -3.075 -3.723 -13.213 1.00 96.62 93 ASP A C 1
ATOM 695 O O . ASP A 1 93 ? -2.403 -3.650 -14.247 1.00 96.62 93 ASP A O 1
ATOM 699 N N . ARG A 1 94 ? -3.679 -2.640 -12.701 1.00 96.50 94 ARG A N 1
ATOM 700 C CA . ARG A 1 94 ? -3.555 -1.300 -13.294 1.00 96.50 94 ARG A CA 1
ATOM 701 C C . ARG A 1 94 ? -2.109 -0.805 -13.268 1.00 96.50 94 ARG A C 1
ATOM 703 O O . ARG A 1 94 ? -1.648 -0.253 -14.268 1.00 96.50 94 ARG A O 1
ATOM 710 N N . LEU A 1 95 ? -1.393 -0.991 -12.160 1.00 95.25 95 LEU A N 1
ATOM 711 C CA . LEU A 1 95 ? 0.016 -0.610 -12.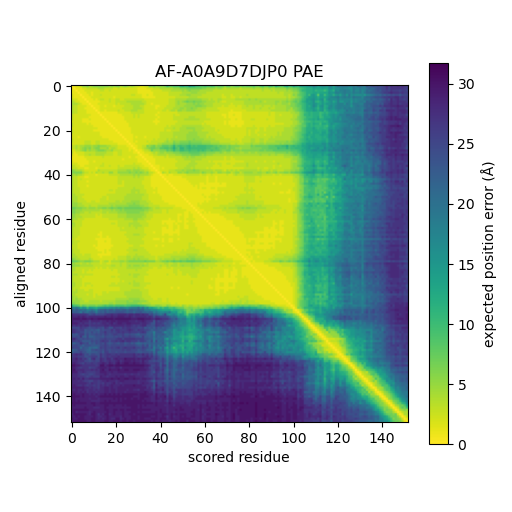049 1.00 95.25 95 LEU A CA 1
ATOM 712 C C . LEU A 1 95 ? 0.883 -1.387 -13.053 1.00 95.25 95 LEU A C 1
ATOM 714 O O . LEU A 1 95 ? 1.675 -0.785 -13.779 1.00 95.25 95 LEU A O 1
ATOM 718 N N . SER A 1 96 ? 0.678 -2.699 -13.173 1.00 94.38 96 SER A N 1
ATOM 719 C CA . SER A 1 96 ? 1.344 -3.545 -14.167 1.00 94.38 96 SER A CA 1
ATOM 720 C C . SER A 1 96 ? 1.037 -3.107 -15.599 1.00 94.38 96 SER A C 1
ATOM 722 O O . SER A 1 96 ? 1.943 -3.075 -16.429 1.00 94.38 96 SER A O 1
ATOM 724 N N . ALA A 1 97 ? -0.200 -2.702 -15.898 1.00 93.12 97 ALA A N 1
ATOM 725 C CA . ALA A 1 97 ? -0.571 -2.188 -17.216 1.00 93.12 97 ALA A CA 1
ATOM 726 C C . ALA A 1 97 ? 0.110 -0.848 -17.553 1.00 93.12 97 ALA A C 1
ATOM 728 O O . ALA A 1 97 ? 0.468 -0.614 -18.708 1.00 93.12 97 ALA A O 1
ATOM 729 N N . VAL A 1 98 ? 0.310 0.032 -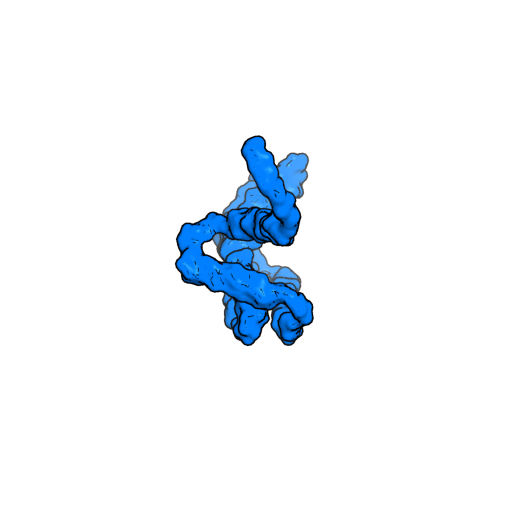16.564 1.00 91.88 98 VAL A N 1
ATOM 730 C CA . VAL A 1 98 ? 1.080 1.277 -16.741 1.00 91.88 98 VAL A CA 1
ATOM 731 C C . VAL A 1 98 ? 2.547 0.963 -17.034 1.00 91.88 98 VAL A C 1
ATOM 733 O O . VAL A 1 98 ? 3.115 1.538 -17.957 1.00 91.88 98 VAL A O 1
ATOM 736 N N . LEU A 1 99 ? 3.136 0.017 -16.303 1.00 91.25 99 LEU A N 1
ATOM 737 C CA . LEU A 1 99 ? 4.545 -0.361 -16.444 1.00 91.25 99 LEU A CA 1
ATOM 738 C C . LEU A 1 99 ? 4.823 -1.236 -17.680 1.00 91.25 99 LEU A C 1
ATOM 740 O O . LEU A 1 99 ? 5.948 -1.264 -18.167 1.00 91.25 99 LEU A O 1
ATOM 744 N N . GLY A 1 100 ? 3.813 -1.931 -18.210 1.00 85.44 100 GLY A N 1
ATOM 745 C CA . G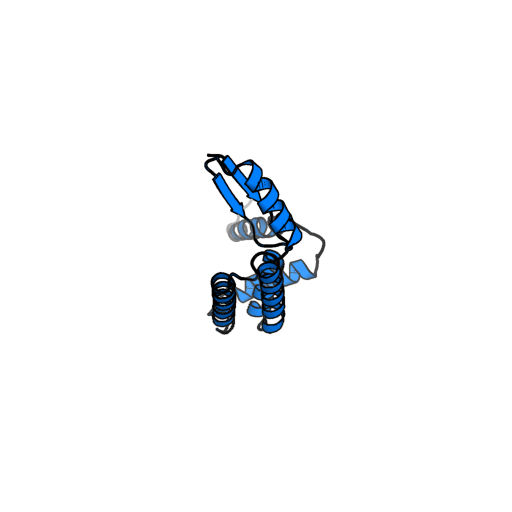LY A 1 100 ? 3.909 -2.711 -19.449 1.00 85.44 100 GLY A CA 1
ATOM 746 C C . GLY A 1 100 ? 3.944 -1.852 -20.716 1.00 85.44 100 GLY A C 1
ATOM 747 O O . GLY A 1 100 ? 4.362 -2.320 -21.775 1.00 85.44 100 GLY A O 1
ATOM 748 N N . LYS A 1 101 ? 3.546 -0.579 -20.620 1.00 81.69 101 LYS A N 1
ATOM 749 C CA . LYS A 1 101 ? 3.820 0.404 -21.667 1.00 81.69 101 LYS A CA 1
ATOM 750 C C . LYS A 1 101 ? 5.307 0.748 -21.572 1.00 81.69 101 LYS A C 1
ATOM 752 O O . LYS A 1 101 ? 5.800 1.082 -20.492 1.00 81.69 101 LYS A O 1
ATOM 757 N N . GLY A 1 102 ? 6.029 0.639 -22.691 1.00 65.31 102 GLY A N 1
ATOM 758 C CA . GLY A 1 102 ? 7.417 1.103 -22.756 1.00 65.31 102 GLY A CA 1
ATOM 759 C C . GLY A 1 102 ? 7.503 2.553 -22.263 1.00 65.31 102 GLY A C 1
ATOM 760 O O . GLY A 1 102 ? 6.511 3.277 -22.399 1.00 65.31 102 GLY A O 1
ATOM 761 N N . PRO A 1 103 ? 8.630 2.981 -21.668 1.00 64.19 103 PRO A N 1
ATOM 762 C CA . PRO A 1 103 ? 8.761 4.329 -21.128 1.00 64.19 103 PRO A CA 1
ATOM 763 C C . PRO A 1 103 ? 8.390 5.338 -22.219 1.00 64.19 103 PRO A C 1
ATOM 765 O O . PRO A 1 103 ? 9.078 5.462 -23.233 1.00 64.19 103 PRO A O 1
ATOM 768 N N . SER A 1 104 ? 7.238 5.990 -22.064 1.00 55.38 104 SER A N 1
ATOM 769 C CA . SER A 1 104 ? 6.671 6.853 -23.091 1.00 55.38 104 SER A CA 1
ATOM 770 C C . SER A 1 104 ? 7.522 8.115 -23.199 1.00 55.38 104 SER A C 1
ATOM 772 O O . SER A 1 104 ? 7.371 9.020 -22.390 1.00 55.38 104 SER A O 1
ATOM 774 N N . GLY A 1 105 ? 8.420 8.142 -24.184 1.00 51.59 105 GLY A N 1
ATOM 775 C CA . GLY A 1 105 ? 8.950 9.344 -24.830 1.00 51.59 105 GLY A CA 1
ATOM 776 C C . GLY A 1 105 ? 9.687 10.380 -23.965 1.00 51.59 105 GLY A C 1
ATOM 777 O O . GLY A 1 105 ? 9.072 11.257 -23.380 1.00 51.59 105 GLY A O 1
ATOM 778 N N . MET A 1 106 ? 11.018 10.378 -24.120 1.00 43.88 106 MET A N 1
ATOM 779 C CA . MET A 1 106 ? 11.911 11.550 -24.227 1.00 43.88 106 MET A CA 1
ATOM 780 C C . MET A 1 106 ? 12.286 12.376 -22.966 1.00 43.88 106 MET A C 1
ATOM 782 O O . MET A 1 106 ? 11.471 12.747 -22.135 1.00 43.88 106 MET A O 1
ATOM 786 N N . SER A 1 107 ? 13.582 12.725 -22.888 1.00 43.69 107 SER A N 1
ATOM 787 C CA . SER A 1 107 ? 14.286 13.609 -21.926 1.00 43.69 107 SER A CA 1
ATOM 788 C C . SER A 1 107 ? 14.574 13.088 -20.504 1.00 43.69 107 SER A C 1
ATOM 790 O O . SER A 1 107 ? 15.702 13.241 -20.034 1.00 43.69 107 SER A O 1
ATOM 792 N N . ILE A 1 108 ? 13.655 12.392 -19.832 1.00 52.78 108 ILE A N 1
ATOM 793 C CA . ILE A 1 108 ? 13.882 11.981 -18.427 1.00 52.78 108 ILE A CA 1
ATOM 794 C C . ILE A 1 108 ? 14.995 10.928 -18.276 1.00 52.78 108 ILE A C 1
ATOM 796 O O . ILE A 1 108 ? 15.718 10.926 -17.280 1.00 52.78 108 ILE A O 1
ATOM 800 N N . GLY A 1 109 ? 15.197 10.067 -19.278 1.00 47.44 109 GLY A N 1
ATOM 801 C CA . GLY A 1 109 ? 16.186 8.986 -19.216 1.00 47.44 109 GLY A CA 1
ATOM 802 C C . GLY A 1 109 ? 17.639 9.454 -19.053 1.00 47.44 109 GLY A C 1
ATOM 803 O O . GLY A 1 109 ? 18.452 8.700 -18.528 1.00 47.44 109 GLY A O 1
ATOM 804 N N . THR A 1 110 ? 17.996 10.674 -19.468 1.00 49.59 110 THR A N 1
ATOM 805 C CA . THR A 1 110 ? 19.363 11.201 -19.286 1.00 49.59 110 THR A CA 1
ATOM 806 C C . THR A 1 110 ? 19.556 11.737 -17.868 1.00 49.59 110 THR A C 1
ATOM 808 O O . THR A 1 110 ? 20.530 11.381 -17.212 1.00 49.59 110 THR A O 1
ATOM 811 N N . THR A 1 111 ? 18.594 12.501 -17.347 1.00 53.25 111 THR A N 1
ATOM 812 C CA . THR A 1 111 ? 18.642 13.060 -15.985 1.00 53.25 111 THR A CA 1
ATOM 813 C C . THR A 1 111 ? 18.545 11.972 -14.913 1.00 53.25 111 THR A C 1
ATOM 815 O O . THR A 1 111 ? 19.314 11.984 -13.954 1.00 53.25 111 THR A O 1
ATOM 818 N N . ILE A 1 112 ? 17.672 10.976 -15.106 1.00 57.09 112 ILE A N 1
ATOM 819 C CA . ILE A 1 112 ? 17.538 9.810 -14.219 1.00 57.09 112 ILE A CA 1
ATOM 820 C C . ILE A 1 112 ? 18.818 8.970 -14.190 1.00 57.09 112 ILE A C 1
ATOM 822 O O . ILE A 1 112 ? 19.291 8.623 -13.108 1.00 57.09 112 ILE A O 1
ATOM 826 N N . ARG A 1 113 ? 19.427 8.689 -15.352 1.00 54.84 113 ARG A N 1
ATOM 827 C CA . ARG A 1 113 ? 20.695 7.941 -15.412 1.00 54.84 113 ARG A CA 1
ATOM 828 C C . ARG A 1 113 ? 21.838 8.681 -14.716 1.00 54.84 113 ARG A C 1
ATOM 830 O O . ARG A 1 113 ? 22.614 8.049 -14.001 1.00 54.84 113 ARG A O 1
ATOM 837 N N . SER A 1 114 ? 21.915 10.004 -14.869 1.00 55.88 114 SER A N 1
ATOM 838 C CA . SER A 1 114 ? 22.911 10.835 -14.181 1.00 55.88 114 SER A CA 1
ATOM 839 C C . SER A 1 114 ? 22.724 10.833 -12.659 1.00 55.88 114 SER A C 1
ATOM 841 O O . SER A 1 114 ? 23.701 10.740 -11.920 1.00 55.88 114 SER A O 1
ATOM 843 N N . PHE A 1 115 ? 21.478 10.865 -12.179 1.00 57.66 115 PHE A N 1
ATOM 844 C CA . PHE A 1 115 ? 21.168 10.825 -10.746 1.00 57.66 115 PHE A CA 1
ATOM 845 C C . PHE A 1 115 ? 21.437 9.441 -10.125 1.00 57.66 115 PHE A C 1
ATOM 847 O O . PHE A 1 115 ? 21.939 9.339 -9.006 1.00 57.66 115 PHE A O 1
ATOM 854 N N . HIS A 1 116 ? 21.155 8.367 -10.867 1.00 59.12 116 HIS A N 1
ATOM 855 C CA . HIS A 1 116 ? 21.403 6.988 -10.443 1.00 59.12 116 HIS A CA 1
ATOM 856 C C . HIS A 1 116 ? 22.898 6.684 -10.275 1.00 59.12 116 HIS A C 1
ATOM 858 O O . HIS A 1 116 ? 23.296 6.113 -9.258 1.00 59.12 116 HIS A O 1
ATOM 864 N N . ARG A 1 117 ? 23.744 7.137 -11.213 1.00 56.62 117 ARG A N 1
ATOM 865 C CA . ARG A 1 117 ? 25.204 7.011 -11.090 1.00 56.62 117 ARG A CA 1
ATOM 866 C C . ARG A 1 117 ? 25.717 7.654 -9.798 1.00 56.62 117 ARG A C 1
ATOM 868 O O . ARG A 1 117 ? 26.448 7.013 -9.051 1.00 56.62 117 ARG A O 1
ATOM 875 N N . ALA A 1 118 ? 25.247 8.860 -9.482 1.00 58.38 118 ALA A N 1
ATOM 876 C CA . ALA A 1 118 ? 25.635 9.565 -8.261 1.00 58.38 118 ALA A CA 1
ATOM 877 C C . ALA A 1 118 ? 25.193 8.841 -6.971 1.00 58.3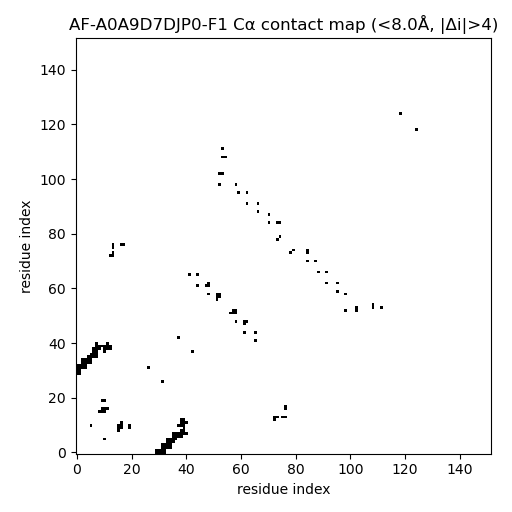8 118 ALA A C 1
ATOM 879 O O . ALA A 1 118 ? 25.903 8.883 -5.968 1.00 58.38 118 ALA A O 1
ATOM 880 N N . ARG A 1 119 ? 24.038 8.156 -6.983 1.00 62.31 119 ARG A N 1
ATOM 881 C CA . ARG A 1 119 ? 23.527 7.412 -5.817 1.00 62.31 119 ARG A CA 1
ATOM 882 C C . ARG A 1 119 ? 24.224 6.063 -5.607 1.00 62.31 119 ARG A C 1
ATOM 884 O O . ARG A 1 119 ? 24.418 5.675 -4.460 1.00 62.31 119 ARG A O 1
ATOM 891 N N . LEU A 1 120 ? 24.630 5.373 -6.676 1.00 57.81 120 LEU A N 1
ATOM 892 C CA . LEU A 1 120 ? 25.448 4.154 -6.581 1.00 57.81 120 LEU A CA 1
ATOM 893 C C . LEU A 1 120 ? 26.891 4.449 -6.150 1.00 57.81 120 LEU A C 1
ATOM 895 O O . LEU A 1 120 ? 27.475 3.671 -5.403 1.00 57.81 120 LEU A O 1
ATOM 899 N N . GLU A 1 121 ? 27.457 5.574 -6.592 1.00 52.50 121 GLU A N 1
ATOM 900 C CA . GLU A 1 121 ? 28.805 6.001 -6.199 1.00 52.50 121 GLU A CA 1
ATOM 901 C C . GLU A 1 121 ? 28.856 6.479 -4.728 1.00 52.50 121 GLU A C 1
ATOM 903 O O . GLU A 1 121 ? 29.916 6.428 -4.099 1.00 52.50 121 GLU A O 1
ATOM 908 N N . HIS A 1 122 ? 27.720 6.887 -4.137 1.00 48.50 122 HIS A N 1
ATOM 909 C CA . HIS A 1 122 ? 27.636 7.420 -2.768 1.00 48.50 122 HIS A CA 1
ATOM 910 C C . HIS A 1 122 ? 26.400 6.921 -1.977 1.00 48.50 122 HIS A C 1
ATOM 912 O O . HIS A 1 122 ? 25.493 7.712 -1.694 1.00 48.50 122 HIS A O 1
ATOM 918 N N . PRO A 1 123 ? 26.363 5.642 -1.550 1.00 50.03 123 PRO A N 1
ATOM 919 C CA . PRO A 1 123 ? 25.195 5.029 -0.899 1.00 50.03 123 PRO A CA 1
ATOM 920 C C . PRO A 1 123 ? 24.825 5.635 0.471 1.00 50.03 123 PRO A C 1
ATOM 922 O O . PRO A 1 123 ? 23.662 5.565 0.864 1.00 50.03 123 PRO A O 1
ATOM 925 N N . ASP A 1 124 ? 25.775 6.276 1.166 1.00 46.88 124 ASP A N 1
ATOM 926 C CA . ASP A 1 124 ? 25.593 6.824 2.525 1.00 46.88 124 ASP A CA 1
ATOM 927 C C . ASP A 1 124 ? 25.202 8.311 2.584 1.00 46.88 124 ASP A C 1
ATOM 929 O O . ASP A 1 124 ? 24.953 8.852 3.664 1.00 46.88 124 ASP A O 1
ATOM 933 N N . ARG A 1 125 ? 25.102 9.015 1.447 1.00 50.75 125 ARG A N 1
ATOM 934 C CA . ARG A 1 125 ? 24.624 10.408 1.453 1.00 50.75 125 ARG A CA 1
ATOM 935 C C . ARG A 1 125 ? 23.100 10.433 1.397 1.00 50.75 125 ARG A C 1
ATOM 937 O O . ARG A 1 125 ? 22.495 10.600 0.342 1.00 50.75 125 ARG A O 1
ATOM 944 N N . GLY A 1 126 ? 22.475 10.267 2.559 1.00 43.53 126 GLY A N 1
ATOM 945 C CA . GLY A 1 126 ? 21.026 10.341 2.773 1.00 43.53 126 GLY A CA 1
ATOM 946 C C . GLY A 1 126 ? 20.409 11.732 2.567 1.00 43.53 126 GLY A C 1
ATOM 947 O O . GLY A 1 126 ? 19.708 12.218 3.447 1.00 43.53 126 GLY A O 1
ATOM 948 N N . CYS A 1 127 ? 20.640 12.383 1.424 1.00 43.75 127 CYS A N 1
ATOM 949 C CA . CYS A 1 127 ? 20.080 13.701 1.129 1.00 43.75 127 CYS A CA 1
ATOM 950 C C . CYS A 1 127 ? 19.663 13.811 -0.346 1.00 43.75 127 CYS A C 1
ATOM 952 O O . CYS A 1 127 ? 20.327 14.436 -1.171 1.00 43.75 127 CYS A O 1
ATOM 954 N N . ALA A 1 128 ? 18.516 13.219 -0.689 1.00 46.75 128 ALA A N 1
ATOM 955 C CA . ALA A 1 128 ? 17.878 13.431 -1.993 1.00 46.75 128 ALA A CA 1
ATOM 956 C C . ALA A 1 128 ? 17.448 14.904 -2.215 1.00 46.75 128 ALA A C 1
ATOM 958 O O . ALA A 1 128 ? 17.183 15.302 -3.346 1.00 46.75 128 ALA A O 1
ATOM 959 N N . SER A 1 129 ? 17.421 15.735 -1.164 1.00 45.47 129 SER A N 1
ATOM 960 C CA . SER A 1 129 ? 17.045 17.154 -1.234 1.00 45.47 129 SER A CA 1
ATOM 961 C C . SER A 1 129 ? 18.169 18.108 -1.661 1.00 45.47 129 SER A C 1
ATOM 963 O O . SER A 1 129 ? 17.878 19.222 -2.092 1.00 45.47 129 SER A O 1
ATOM 965 N N . GLU A 1 130 ? 19.444 17.715 -1.575 1.00 37.66 130 GLU A N 1
ATOM 966 C CA . GLU A 1 130 ? 20.568 18.602 -1.937 1.00 37.66 130 GLU A CA 1
ATOM 967 C C . GLU A 1 130 ? 20.920 18.571 -3.425 1.00 37.66 130 GLU A C 1
ATOM 969 O O . GLU A 1 130 ? 21.317 19.592 -3.988 1.00 37.66 130 GLU A O 1
ATOM 974 N N . ALA A 1 131 ? 20.683 17.446 -4.099 1.00 42.09 131 ALA A N 1
ATOM 975 C CA . ALA A 1 131 ? 20.903 17.341 -5.538 1.00 42.09 131 ALA A CA 1
ATOM 976 C C . ALA A 1 131 ? 19.869 18.148 -6.354 1.00 42.09 131 ALA A C 1
ATOM 978 O O . ALA A 1 131 ? 20.211 18.690 -7.403 1.00 42.09 131 ALA A O 1
ATOM 979 N N . TYR A 1 132 ? 18.644 18.328 -5.839 1.00 41.78 132 TYR A N 1
ATOM 980 C CA . TYR A 1 132 ? 17.647 19.216 -6.452 1.00 41.78 132 TYR A CA 1
ATOM 981 C C . TYR A 1 132 ? 18.099 20.689 -6.410 1.00 41.78 132 TYR A C 1
ATOM 983 O O . TYR A 1 132 ? 18.073 21.376 -7.431 1.00 41.78 132 TYR A O 1
ATOM 991 N N . ARG A 1 133 ? 18.645 21.153 -5.273 1.00 38.88 133 ARG A N 1
ATOM 992 C CA . ARG A 1 133 ? 19.200 22.517 -5.132 1.00 38.88 133 ARG A CA 1
ATOM 993 C C . ARG A 1 133 ? 20.395 22.798 -6.041 1.00 38.88 133 ARG A C 1
ATOM 995 O O . ARG A 1 133 ? 20.597 23.946 -6.419 1.00 38.88 133 ARG A O 1
ATOM 1002 N N . HIS A 1 134 ? 21.185 21.782 -6.383 1.00 40.31 134 HIS A N 1
ATOM 1003 C CA . HIS A 1 134 ? 22.327 21.960 -7.282 1.00 40.31 134 HIS A CA 1
ATOM 1004 C C . HIS A 1 134 ? 21.920 22.067 -8.756 1.00 40.31 134 HIS A C 1
ATOM 1006 O O . HIS A 1 134 ? 22.600 22.749 -9.521 1.00 40.31 134 HIS A O 1
ATOM 1012 N N . SER A 1 135 ? 20.794 21.460 -9.150 1.00 43.28 135 SER A N 1
ATOM 1013 C CA . SER A 1 135 ? 20.288 21.577 -10.523 1.00 43.28 135 SER A CA 1
ATOM 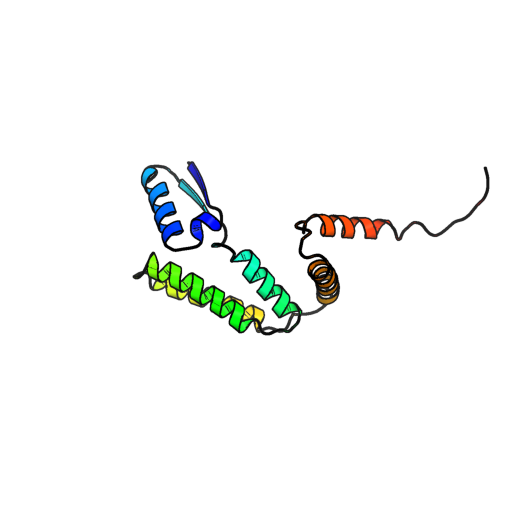1014 C C . SER A 1 135 ? 19.789 22.991 -10.856 1.00 43.28 135 SER A C 1
ATOM 1016 O O . SER A 1 135 ? 20.095 23.493 -11.930 1.00 43.28 135 SER A O 1
ATOM 1018 N N . GLU A 1 136 ? 19.168 23.703 -9.906 1.00 42.31 136 GLU A N 1
ATOM 1019 C CA . GLU A 1 136 ? 18.753 25.104 -10.115 1.00 42.31 136 GLU A CA 1
ATOM 1020 C C . GLU A 1 136 ? 19.911 26.118 -10.032 1.00 42.31 136 GLU A C 1
ATOM 1022 O O . GLU A 1 136 ? 19.770 27.268 -10.457 1.00 42.31 136 GLU A O 1
ATOM 1027 N N . HIS A 1 137 ? 21.065 25.724 -9.478 1.00 35.44 137 HIS A N 1
ATOM 1028 C CA . HIS A 1 137 ? 22.237 26.600 -9.383 1.00 35.44 137 HIS A CA 1
ATOM 1029 C C . HIS A 1 137 ? 23.122 26.537 -10.636 1.00 35.44 137 HIS A C 1
ATOM 1031 O O . HIS A 1 137 ? 23.744 27.537 -10.994 1.00 35.44 137 HIS A O 1
ATOM 1037 N N . MET A 1 138 ? 23.131 25.406 -11.349 1.00 36.03 138 MET A N 1
ATOM 1038 C CA . MET A 1 138 ? 23.881 25.265 -12.604 1.00 36.03 138 MET A CA 1
ATOM 1039 C C . MET A 1 138 ? 23.233 26.008 -13.782 1.00 36.03 138 MET A C 1
ATOM 1041 O O . MET A 1 138 ? 23.957 26.495 -14.648 1.00 36.03 138 MET A O 1
ATOM 1045 N N . ASP A 1 139 ? 21.913 26.224 -13.757 1.00 37.53 139 ASP A N 1
ATOM 1046 C CA . ASP A 1 139 ? 21.201 27.027 -14.768 1.00 37.53 139 ASP A CA 1
ATOM 1047 C C . ASP A 1 139 ? 21.474 28.544 -14.674 1.00 37.53 139 ASP A C 1
ATOM 1049 O O . ASP A 1 139 ? 21.112 29.296 -15.577 1.00 37.53 139 ASP A O 1
ATOM 1053 N N . ARG A 1 140 ? 22.158 29.032 -13.625 1.00 37.69 140 ARG A N 1
ATOM 1054 C CA . ARG A 1 140 ? 22.596 30.446 -13.532 1.00 37.69 140 ARG A CA 1
ATOM 1055 C C . ARG A 1 140 ? 24.059 30.681 -13.896 1.00 37.69 140 ARG A C 1
ATOM 1057 O O . ARG A 1 140 ? 24.467 31.836 -14.018 1.00 37.69 140 ARG A O 1
ATOM 1064 N N . CYS A 1 141 ? 24.853 29.630 -14.088 1.00 36.91 141 CYS A N 1
ATOM 1065 C CA . CYS A 1 141 ? 26.286 29.766 -14.359 1.00 36.91 141 CYS A CA 1
ATOM 1066 C C . CYS A 1 141 ? 26.646 29.798 -15.853 1.00 36.91 141 CYS A C 1
ATOM 1068 O O . CYS A 1 141 ? 27.801 30.047 -16.183 1.00 36.91 141 CYS A O 1
ATOM 1070 N N . THR A 1 142 ? 25.683 29.653 -16.765 1.00 42.38 142 THR A N 1
ATOM 1071 C CA . THR A 1 142 ? 25.912 29.723 -18.223 1.00 42.38 142 THR A CA 1
ATOM 1072 C C . THR A 1 142 ? 25.722 31.116 -18.837 1.00 42.38 142 THR A C 1
ATOM 1074 O O . THR A 1 142 ? 25.805 31.250 -20.053 1.00 42.38 142 THR A O 1
ATOM 1077 N N . HIS A 1 143 ? 25.548 32.175 -18.030 1.00 38.41 143 HIS A N 1
ATOM 1078 C CA . HIS A 1 143 ? 25.387 33.552 -18.534 1.00 38.41 143 HIS A CA 1
ATOM 1079 C C . HIS A 1 143 ? 26.483 34.559 -18.138 1.00 38.41 143 HIS A C 1
ATOM 1081 O O . HIS A 1 143 ? 26.308 35.758 -18.343 1.00 38.41 143 HIS A O 1
ATOM 1087 N N . ARG A 1 144 ? 27.647 34.121 -17.637 1.00 40.84 144 ARG A N 1
ATOM 1088 C CA . ARG A 1 144 ? 28.836 34.996 -17.552 1.00 40.84 144 ARG A CA 1
ATOM 1089 C C . ARG A 1 144 ? 29.953 34.473 -18.435 1.00 40.84 144 ARG A C 1
ATOM 1091 O O . ARG A 1 144 ? 30.728 33.619 -18.022 1.00 40.84 144 ARG A O 1
ATOM 1098 N N . GLY A 1 145 ? 30.032 35.017 -19.641 1.00 37.16 145 GLY A N 1
ATOM 1099 C CA . GLY A 1 145 ? 31.104 34.696 -20.570 1.00 37.16 145 GLY A CA 1
ATOM 1100 C C . GLY A 1 145 ? 31.010 35.450 -21.887 1.00 37.16 145 GLY A C 1
ATOM 1101 O O . GLY A 1 145 ? 31.040 34.813 -22.929 1.00 37.16 145 GLY A O 1
ATOM 1102 N N . ALA A 1 146 ? 30.880 36.776 -21.850 1.00 43.31 146 ALA A N 1
ATOM 1103 C CA . ALA A 1 146 ? 31.292 37.656 -22.942 1.00 43.31 146 ALA A CA 1
ATOM 1104 C C . ALA A 1 146 ? 31.440 39.089 -22.405 1.00 43.31 146 ALA A C 1
ATOM 1106 O O . ALA A 1 146 ? 30.643 39.507 -21.572 1.00 43.31 146 ALA A O 1
ATOM 1107 N N . ASP A 1 147 ? 32.455 39.792 -22.906 1.00 36.34 147 ASP A N 1
ATOM 1108 C CA . ASP A 1 147 ? 32.710 41.239 -22.790 1.00 36.34 147 ASP A CA 1
ATOM 1109 C C . ASP A 1 147 ? 33.607 41.720 -21.632 1.00 36.34 147 ASP A C 1
ATOM 1111 O O . ASP A 1 147 ? 33.189 42.268 -20.621 1.00 36.34 147 ASP A O 1
ATOM 1115 N N . GLY A 1 148 ? 34.905 41.450 -21.810 1.00 37.88 148 GLY A N 1
ATOM 1116 C CA . GLY A 1 148 ? 35.948 42.454 -22.081 1.00 37.88 148 GLY A CA 1
ATOM 1117 C C . GLY A 1 148 ? 36.005 43.800 -21.328 1.00 37.88 148 GLY A C 1
ATOM 1118 O O . GLY A 1 148 ? 35.074 44.591 -21.373 1.00 37.88 148 GLY A O 1
ATOM 1119 N N . GLN A 1 149 ? 37.245 44.106 -20.900 1.00 35.81 149 GLN A N 1
ATOM 1120 C CA . GLN A 1 149 ? 37.944 45.413 -20.834 1.00 35.81 149 GLN A CA 1
ATOM 1121 C C . GLN A 1 149 ? 38.373 45.933 -19.435 1.00 35.81 149 GLN A C 1
ATOM 1123 O O . GLN A 1 149 ? 37.590 46.458 -18.662 1.00 35.81 149 GLN A O 1
ATOM 1128 N N . HIS A 1 150 ? 39.679 45.754 -19.175 1.00 33.06 150 HIS A N 1
ATOM 1129 C CA . HIS A 1 150 ? 40.707 46.722 -18.728 1.00 33.06 150 HIS A CA 1
ATOM 1130 C C . HIS A 1 150 ? 40.472 47.704 -17.545 1.00 33.06 150 HIS A C 1
ATOM 1132 O O . HIS A 1 150 ? 39.790 48.704 -17.717 1.00 33.06 150 HIS A O 1
ATOM 1138 N N . LEU A 1 151 ? 41.233 47.444 -16.456 1.00 32.12 151 LEU A N 1
ATOM 1139 C CA . LEU A 1 151 ? 41.979 48.328 -15.508 1.00 32.12 151 LEU A CA 1
ATOM 1140 C C . LEU A 1 151 ? 41.302 49.546 -14.823 1.00 32.12 151 LEU A C 1
ATOM 1142 O O . LEU A 1 151 ? 40.550 50.268 -15.464 1.00 32.12 151 LEU A O 1
ATOM 1146 N N . PRO A 1 152 ? 41.868 50.002 -13.682 1.00 48.00 152 PRO A N 1
ATOM 1147 C CA . PRO A 1 152 ? 42.120 49.322 -12.406 1.00 48.00 152 PRO A CA 1
ATOM 1148 C C . PRO A 1 152 ? 40.974 49.504 -11.389 1.00 48.00 152 PRO A C 1
ATOM 1150 O O . PRO A 1 152 ? 40.200 50.480 -11.507 1.00 48.00 152 PRO A O 1
#

Foldseek 3Di:
DDEEEDEQDLQQALVSVVVVVVVCVVQVVPDYDYHYDHHHCVVVLVVVLVLCLLVVHDSVVSLVVVLVSVLNRCCNNPVPPVVVNVVSVVVSVVVVVVSVPRPPDDDPSVVSVVVVVVCVVPVPPPPPPVVVVVVVVVVPPVPPDDDDDDDD